Protein AF-A0AAW7YVB9-F1 (afdb_monomer_lite)

Organism: NCBI:txid3062664

Structure (mmCIF, N/CA/C/O backbone):
data_AF-A0AAW7YVB9-F1
#
_entry.id   AF-A0AAW7YVB9-F1
#
loo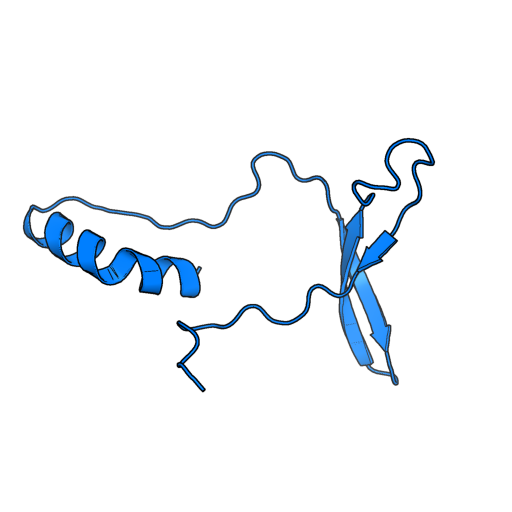p_
_atom_site.group_PDB
_atom_site.id
_atom_site.type_symbol
_atom_site.label_atom_id
_atom_site.label_alt_id
_atom_site.label_comp_id
_atom_site.label_asym_id
_atom_site.label_entity_id
_atom_site.label_seq_id
_atom_site.pdbx_PDB_ins_code
_atom_site.Cartn_x
_atom_site.Cartn_y
_atom_site.Cartn_z
_atom_site.occupancy
_atom_site.B_iso_or_equiv
_atom_site.auth_seq_id
_atom_site.auth_comp_id
_atom_site.auth_asym_id
_atom_site.auth_atom_id
_atom_site.pdbx_PDB_model_num
ATOM 1 N N . VAL A 1 1 ? 5.691 -4.352 -6.871 1.00 74.06 1 VAL A N 1
ATOM 2 C CA . VAL A 1 1 ? 5.325 -2.929 -7.094 1.00 74.06 1 VAL A CA 1
ATOM 3 C C . VAL A 1 1 ? 5.035 -2.716 -8.563 1.00 74.06 1 VAL A C 1
ATOM 5 O O . VAL A 1 1 ? 5.887 -2.242 -9.300 1.00 74.06 1 VAL A O 1
ATOM 8 N N . ASN A 1 2 ? 3.851 -3.136 -9.003 1.00 87.38 2 ASN A N 1
ATOM 9 C CA . ASN A 1 2 ? 3.569 -3.220 -10.437 1.00 87.38 2 ASN A CA 1
ATOM 10 C C . ASN A 1 2 ? 3.066 -1.885 -10.988 1.00 87.38 2 ASN A C 1
ATOM 12 O O . ASN A 1 2 ? 3.643 -1.383 -11.943 1.00 87.38 2 ASN A O 1
ATOM 16 N N . LEU A 1 3 ? 2.113 -1.245 -10.300 1.00 93.81 3 LEU A N 1
ATOM 17 C CA . LEU A 1 3 ? 1.551 0.039 -10.725 1.00 93.81 3 LEU A CA 1
ATOM 18 C C . LEU A 1 3 ? 2.619 1.127 -10.933 1.00 93.81 3 LEU A C 1
ATOM 20 O O . LEU A 1 3 ? 2.708 1.701 -12.012 1.00 93.81 3 LEU A O 1
ATOM 24 N N . LEU A 1 4 ? 3.474 1.377 -9.932 1.00 93.81 4 LEU A N 1
ATOM 25 C CA . LEU A 1 4 ? 4.564 2.354 -10.063 1.00 93.81 4 LEU A CA 1
ATOM 26 C C . LEU A 1 4 ? 5.529 1.984 -11.200 1.00 93.81 4 LEU A C 1
ATOM 28 O O . LEU A 1 4 ? 6.013 2.864 -11.903 1.00 93.81 4 LEU A O 1
ATOM 32 N N . GLY A 1 5 ? 5.783 0.685 -11.392 1.00 93.00 5 GLY A N 1
ATOM 33 C CA . GLY A 1 5 ? 6.605 0.180 -12.488 1.00 93.00 5 GLY A CA 1
ATOM 34 C C . GLY A 1 5 ? 6.056 0.531 -13.866 1.00 93.00 5 GLY A C 1
ATOM 35 O O . GLY A 1 5 ? 6.837 0.894 -14.743 1.00 93.00 5 GLY A O 1
ATOM 36 N N . GLU A 1 6 ? 4.738 0.479 -14.043 1.00 93.38 6 GLU A N 1
ATOM 37 C CA . GLU A 1 6 ? 4.082 0.904 -15.280 1.00 93.38 6 GLU A CA 1
ATOM 38 C C . GLU A 1 6 ? 4.092 2.427 -15.452 1.00 93.38 6 GLU A C 1
ATOM 40 O O . GLU A 1 6 ? 4.400 2.900 -16.544 1.00 93.38 6 GLU A O 1
ATOM 45 N N . VAL A 1 7 ? 3.857 3.195 -14.379 1.00 93.75 7 VAL A N 1
ATOM 46 C CA . VAL A 1 7 ? 3.894 4.673 -14.408 1.00 93.75 7 VAL A CA 1
ATOM 47 C C . VAL A 1 7 ? 5.242 5.193 -14.917 1.00 93.75 7 VAL A C 1
ATOM 49 O O . VAL A 1 7 ? 5.284 6.103 -15.739 1.00 93.75 7 VAL A O 1
ATOM 52 N N . VAL A 1 8 ? 6.354 4.616 -14.454 1.00 93.56 8 VAL A N 1
ATOM 53 C CA . VAL A 1 8 ? 7.710 5.085 -14.808 1.00 93.56 8 VAL A CA 1
ATOM 54 C C . VAL A 1 8 ? 8.331 4.325 -15.981 1.00 93.56 8 VAL A C 1
ATOM 56 O O . VAL A 1 8 ? 9.513 4.510 -16.285 1.00 93.56 8 VAL A O 1
ATOM 59 N N . ALA A 1 9 ? 7.568 3.448 -16.640 1.00 92.50 9 ALA A N 1
ATOM 60 C CA . ALA A 1 9 ? 8.104 2.511 -17.622 1.00 92.50 9 ALA A CA 1
ATOM 61 C C . ALA A 1 9 ? 8.821 3.211 -18.784 1.00 92.50 9 ALA A C 1
ATOM 63 O O .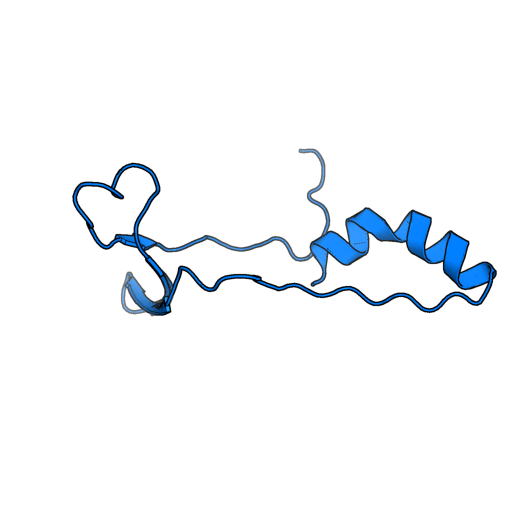 ALA A 1 9 ? 9.827 2.702 -19.275 1.00 92.50 9 ALA A O 1
ATOM 64 N N . GLU A 1 10 ? 8.328 4.369 -19.226 1.00 91.38 10 GLU A N 1
ATOM 65 C CA . GLU A 1 10 ? 8.935 5.137 -20.315 1.00 91.38 10 GLU A CA 1
ATOM 66 C C . GLU A 1 10 ? 10.310 5.696 -19.951 1.00 91.38 10 GLU A C 1
ATOM 68 O O . GLU A 1 10 ? 11.291 5.377 -20.625 1.00 91.38 10 GLU A O 1
ATOM 73 N N . GLY A 1 11 ? 10.407 6.434 -18.844 1.00 92.06 11 GLY A N 1
ATOM 74 C CA . GLY A 1 11 ? 11.684 6.964 -18.364 1.00 92.06 11 GLY A CA 1
ATOM 75 C C . GLY A 1 11 ? 12.687 5.851 -18.062 1.00 92.06 11 GLY A C 1
ATOM 76 O O . GLY A 1 11 ? 13.852 5.939 -18.445 1.00 92.06 11 GLY A O 1
ATOM 77 N N . LYS A 1 12 ? 12.219 4.741 -17.473 1.00 92.12 12 LYS A N 1
ATOM 78 C CA . LYS A 1 12 ? 13.052 3.561 -17.214 1.00 92.12 12 LYS A CA 1
ATOM 79 C C . LYS A 1 12 ? 13.621 2.948 -18.496 1.00 92.12 12 LYS A C 1
ATOM 81 O O . LYS A 1 12 ? 14.770 2.513 -18.495 1.00 92.12 12 LYS A O 1
ATOM 86 N N . ARG A 1 13 ? 12.846 2.892 -19.588 1.00 90.94 13 ARG A N 1
ATOM 87 C CA . ARG A 1 13 ? 13.358 2.405 -20.882 1.00 90.94 13 ARG A CA 1
ATOM 88 C C . ARG A 1 13 ? 14.489 3.292 -21.384 1.00 90.94 13 ARG A C 1
ATOM 90 O O . ARG A 1 13 ? 15.513 2.747 -21.772 1.00 90.94 13 ARG A O 1
ATOM 97 N N . HIS A 1 14 ? 14.323 4.612 -21.328 1.00 92.44 14 HIS A N 1
ATOM 98 C CA . HIS A 1 14 ? 15.321 5.572 -21.803 1.00 92.44 14 HIS A CA 1
ATOM 99 C C . HIS A 1 14 ? 16.676 5.397 -21.101 1.00 92.44 14 HIS A C 1
ATOM 101 O O . HIS A 1 14 ? 17.672 5.112 -21.756 1.00 92.44 14 HIS A O 1
ATOM 107 N N . VAL A 1 15 ? 16.700 5.430 -19.767 1.00 93.19 15 VAL A N 1
ATOM 108 C CA . VAL A 1 15 ? 17.953 5.313 -18.993 1.00 93.19 15 VAL A CA 1
ATOM 109 C C . VAL A 1 15 ? 18.577 3.915 -19.064 1.00 93.19 15 VAL A C 1
ATOM 111 O O . VAL A 1 15 ? 19.791 3.761 -18.951 1.00 93.19 15 VAL A O 1
ATOM 114 N N . LYS A 1 16 ? 17.770 2.873 -19.315 1.00 90.75 16 LYS A N 1
ATOM 115 C CA . LYS A 1 16 ? 18.287 1.518 -19.541 1.00 90.75 16 LYS A CA 1
ATOM 116 C C . LYS A 1 16 ? 19.100 1.426 -20.837 1.00 90.75 16 LYS A C 1
ATOM 118 O O . LYS A 1 16 ? 20.063 0.663 -20.871 1.00 90.75 16 LYS A O 1
ATOM 123 N N . PHE A 1 17 ? 18.752 2.190 -21.879 1.00 88.94 17 PHE A N 1
ATOM 124 C CA . PHE A 1 17 ? 19.575 2.278 -23.096 1.00 88.94 17 PHE A CA 1
ATOM 125 C C . PHE A 1 17 ? 20.943 2.914 -22.827 1.00 88.94 17 PHE A C 1
ATOM 127 O O . PHE A 1 17 ? 21.912 2.560 -23.489 1.00 88.94 17 PHE A O 1
ATOM 134 N N . GLU A 1 18 ? 21.038 3.778 -21.818 1.00 91.94 18 GLU A N 1
ATOM 135 C CA . GLU A 1 18 ? 22.294 4.384 -21.361 1.00 91.94 18 GLU A CA 1
ATOM 136 C C . GLU A 1 18 ? 23.085 3.477 -20.397 1.00 91.94 18 GLU A C 1
ATOM 138 O O . GLU A 1 18 ? 24.120 3.874 -19.868 1.00 91.94 18 GLU A O 1
ATOM 143 N N . GLY A 1 19 ? 22.616 2.246 -20.153 1.00 93.62 19 GLY A N 1
ATOM 144 C CA . GLY A 1 19 ? 23.274 1.285 -19.263 1.00 93.62 19 GLY A CA 1
ATOM 145 C C . GLY A 1 19 ? 23.039 1.539 -17.770 1.00 93.62 19 GLY A C 1
ATOM 146 O O . GLY A 1 19 ? 23.689 0.909 -16.936 1.00 93.62 19 GLY A O 1
ATOM 147 N N . ILE A 1 20 ? 22.107 2.425 -17.408 1.00 95.19 20 ILE A N 1
ATOM 148 C CA . ILE A 1 20 ? 21.799 2.752 -16.013 1.00 95.19 20 ILE A CA 1
ATOM 149 C C . ILE A 1 20 ? 20.852 1.694 -15.433 1.00 95.19 20 ILE A C 1
ATOM 151 O O . ILE A 1 20 ? 19.757 1.457 -15.952 1.00 95.19 20 ILE A O 1
ATOM 155 N N . ASN A 1 21 ? 21.256 1.064 -14.325 1.00 92.44 21 ASN A N 1
ATOM 156 C CA . ASN A 1 21 ? 20.387 0.146 -13.593 1.00 92.44 21 ASN A CA 1
ATOM 157 C C . ASN A 1 21 ? 19.414 0.918 -12.690 1.00 92.44 21 ASN A C 1
ATOM 159 O O . ASN A 1 21 ? 19.793 1.871 -12.015 1.00 92.44 21 ASN A O 1
ATOM 163 N N . THR A 1 22 ? 18.161 0.471 -12.645 1.00 92.12 22 THR A N 1
ATOM 164 C CA . THR A 1 22 ? 17.100 1.112 -11.860 1.00 92.12 22 THR A CA 1
ATOM 165 C C . THR A 1 22 ? 16.299 0.065 -11.107 1.00 92.12 22 THR A C 1
ATOM 167 O O . THR A 1 22 ? 15.834 -0.912 -11.710 1.00 92.12 22 THR A O 1
ATOM 170 N N . GLU A 1 23 ? 16.036 0.329 -9.835 1.00 92.56 23 GLU A N 1
ATOM 171 C CA . GLU A 1 23 ? 15.183 -0.499 -8.991 1.00 92.56 23 GLU A CA 1
ATOM 172 C C . GLU A 1 23 ? 13.936 0.266 -8.557 1.00 92.56 23 GLU A C 1
ATOM 174 O O . GLU A 1 23 ? 13.919 1.493 -8.488 1.00 92.56 23 GLU A O 1
ATOM 179 N N . ILE A 1 24 ? 12.862 -0.480 -8.305 1.00 92.75 24 ILE A N 1
ATOM 180 C CA . ILE A 1 24 ? 11.574 0.066 -7.882 1.00 92.75 24 ILE A CA 1
ATOM 181 C C . ILE A 1 24 ? 11.168 -0.688 -6.628 1.00 92.75 24 ILE A C 1
ATOM 183 O O . ILE A 1 24 ? 11.070 -1.915 -6.647 1.00 92.75 24 ILE A O 1
ATOM 187 N N . MET A 1 25 ? 10.901 0.048 -5.553 1.00 95.50 25 MET A N 1
ATOM 188 C CA . MET A 1 25 ? 10.570 -0.516 -4.249 1.00 95.50 25 MET A CA 1
ATOM 189 C C . MET A 1 25 ? 9.334 0.172 -3.667 1.00 95.50 25 MET A C 1
ATOM 191 O O . MET A 1 25 ? 9.200 1.389 -3.754 1.00 95.50 25 MET A O 1
ATOM 195 N N . ALA A 1 26 ? 8.434 -0.610 -3.063 1.00 93.69 26 ALA A N 1
ATOM 196 C CA . ALA A 1 26 ? 7.440 -0.067 -2.138 1.00 93.69 26 ALA A CA 1
ATOM 197 C C . ALA A 1 26 ? 8.028 -0.131 -0.742 1.00 93.69 26 ALA A C 1
ATOM 199 O O . ALA A 1 26 ? 8.459 -1.194 -0.298 1.00 93.69 26 ALA A O 1
ATOM 200 N N . LEU A 1 27 ? 8.005 0.999 -0.054 1.00 95.69 27 LEU A N 1
ATOM 201 C CA . LEU A 1 27 ? 8.493 1.108 1.306 1.00 95.69 27 LEU A CA 1
ATOM 202 C C . LEU A 1 27 ? 7.637 2.103 2.084 1.00 95.69 27 LEU A C 1
ATOM 204 O O . LEU A 1 27 ? 7.054 3.024 1.515 1.00 95.69 27 LEU A O 1
ATOM 208 N N . ALA A 1 28 ? 7.593 1.907 3.395 1.00 95.94 28 ALA A N 1
ATOM 209 C CA . ALA A 1 28 ? 7.115 2.898 4.339 1.00 95.94 28 ALA A CA 1
ATOM 210 C C . ALA A 1 28 ? 8.298 3.273 5.230 1.00 95.94 28 ALA A C 1
ATOM 212 O O . ALA A 1 28 ? 8.783 2.428 5.981 1.00 95.94 28 ALA A O 1
ATOM 213 N N . SER A 1 29 ? 8.767 4.519 5.145 1.00 97.75 29 SER A N 1
ATOM 214 C CA . SER A 1 29 ? 9.899 4.989 5.957 1.00 97.75 29 SER A CA 1
ATOM 215 C C . SER A 1 29 ? 9.586 4.935 7.452 1.00 97.75 29 SER A C 1
ATOM 217 O O . SER A 1 29 ? 10.467 4.686 8.267 1.00 97.75 29 SER A O 1
ATOM 219 N N . ILE A 1 30 ? 8.311 5.128 7.804 1.00 96.81 30 ILE A N 1
ATOM 220 C CA . ILE A 1 30 ? 7.779 4.936 9.150 1.00 96.81 30 ILE A CA 1
ATOM 221 C C . ILE A 1 30 ? 6.547 4.043 9.037 1.00 96.81 30 ILE A C 1
ATOM 223 O O . ILE A 1 30 ? 5.575 4.371 8.354 1.00 96.81 30 ILE A O 1
ATOM 227 N N . LYS A 1 31 ? 6.577 2.902 9.725 1.00 96.62 31 LYS A N 1
ATOM 228 C CA . LYS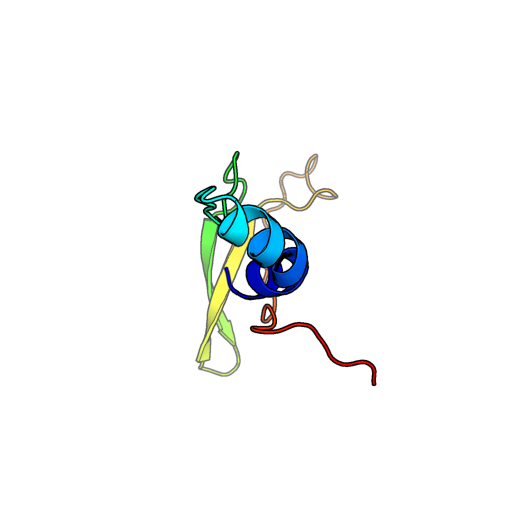 A 1 31 ? 5.444 1.981 9.786 1.00 96.62 31 LYS A CA 1
ATOM 229 C C . LYS A 1 31 ? 4.459 2.438 10.867 1.00 96.62 31 LYS A C 1
ATOM 231 O O . LYS A 1 31 ? 4.568 2.032 12.018 1.00 96.62 31 LYS A O 1
ATOM 236 N N . ALA A 1 32 ? 3.488 3.261 10.478 1.00 96.06 32 ALA A N 1
ATOM 237 C CA . ALA A 1 32 ? 2.428 3.753 11.367 1.00 96.06 32 ALA A CA 1
ATOM 238 C C . ALA A 1 32 ? 1.242 2.778 11.534 1.00 96.06 32 ALA A C 1
ATOM 240 O O . ALA A 1 32 ? 0.301 3.061 12.273 1.00 96.06 32 ALA A O 1
ATOM 241 N N . THR A 1 33 ? 1.260 1.638 10.838 1.00 97.00 33 THR A N 1
ATOM 242 C CA . THR A 1 33 ? 0.157 0.669 10.827 1.00 97.00 33 THR A CA 1
ATOM 243 C C . THR A 1 33 ? 0.622 -0.742 11.173 1.00 97.00 33 THR A C 1
ATOM 245 O O . THR A 1 33 ? 1.770 -1.133 10.948 1.00 97.00 33 THR A O 1
ATOM 248 N N . GLN A 1 34 ? -0.296 -1.540 11.708 1.00 96.94 34 GLN A N 1
ATOM 249 C CA . GLN A 1 34 ? -0.117 -2.965 11.966 1.00 96.94 34 GLN A CA 1
ATOM 250 C C . GLN A 1 34 ? -0.921 -3.780 10.955 1.00 96.94 34 GLN A C 1
ATOM 252 O O . GLN A 1 34 ? -2.029 -3.401 10.573 1.00 96.94 34 GLN A O 1
ATOM 257 N N . THR A 1 35 ? -0.372 -4.914 10.528 1.00 94.50 35 THR A N 1
ATOM 258 C CA . THR A 1 35 ? -1.097 -5.875 9.692 1.00 94.50 35 THR A CA 1
ATOM 259 C C . THR A 1 35 ? -2.134 -6.596 10.547 1.00 94.50 35 THR A C 1
ATOM 261 O O . THR A 1 35 ? -1.836 -7.007 11.667 1.00 94.50 35 THR A O 1
ATOM 264 N N . GLY A 1 36 ? -3.341 -6.770 10.019 1.00 91.25 36 GLY A N 1
ATOM 265 C CA . GLY A 1 36 ? -4.435 -7.450 10.697 1.00 91.25 36 GLY A CA 1
ATOM 266 C C . GLY A 1 36 ? -5.252 -8.323 9.754 1.00 91.25 36 GLY A C 1
ATOM 267 O O . GLY A 1 36 ? -5.026 -8.376 8.543 1.00 91.25 36 GLY A O 1
ATOM 268 N N . LYS A 1 37 ? -6.227 -9.011 10.341 1.00 92.06 37 LYS A N 1
ATOM 269 C CA . LYS A 1 37 ? -7.247 -9.783 9.636 1.00 92.06 37 LYS A CA 1
ATOM 270 C C . LYS A 1 37 ? -8.613 -9.411 10.203 1.00 92.06 37 LYS A C 1
ATOM 272 O O . LYS A 1 37 ? -8.723 -9.165 11.402 1.00 92.06 37 LYS A O 1
ATOM 277 N N . ALA A 1 38 ? -9.632 -9.380 9.358 1.00 91.94 38 ALA A N 1
ATOM 278 C CA . ALA A 1 38 ? -11.019 -9.168 9.757 1.00 91.94 38 ALA A CA 1
ATOM 279 C C . ALA A 1 38 ? -11.893 -10.305 9.219 1.00 91.94 38 ALA A C 1
ATOM 281 O O . ALA A 1 38 ? -11.564 -10.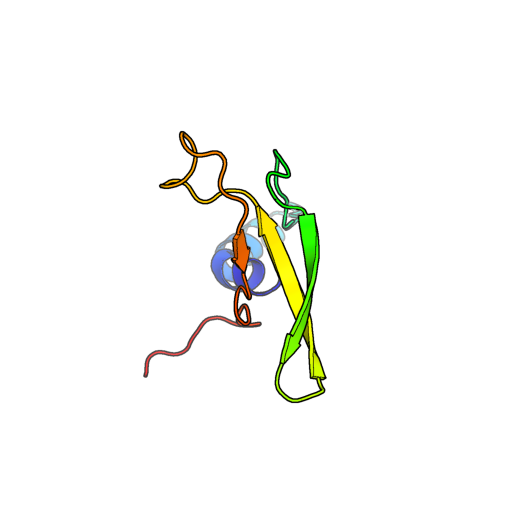905 8.198 1.00 91.94 38 ALA A O 1
ATOM 282 N N . GLN A 1 39 ? -12.992 -10.604 9.911 1.00 94.06 39 GLN A N 1
ATOM 283 C CA . GLN A 1 39 ? -13.992 -11.557 9.438 1.00 94.06 39 GLN A CA 1
ATOM 284 C C . GLN A 1 39 ? -15.132 -10.794 8.773 1.00 94.06 39 GLN A C 1
ATOM 286 O O . GLN A 1 39 ? -15.742 -9.929 9.398 1.00 94.06 39 GLN A O 1
ATOM 291 N N . LEU A 1 40 ? -15.429 -11.126 7.522 1.00 91.25 40 LEU A N 1
ATOM 292 C CA . LEU A 1 40 ? -16.537 -10.564 6.763 1.00 91.25 40 LEU A CA 1
ATOM 293 C C . LEU A 1 40 ? -17.252 -11.698 6.030 1.00 91.25 40 LEU A C 1
ATOM 295 O O . LEU A 1 40 ? -16.637 -12.413 5.244 1.00 91.25 40 LEU A O 1
ATOM 299 N N . ASN A 1 41 ? -18.548 -11.880 6.293 1.00 92.56 41 ASN A N 1
ATOM 300 C CA . ASN A 1 41 ? -19.375 -12.913 5.651 1.00 92.56 41 ASN A CA 1
ATOM 301 C C . ASN A 1 41 ? -18.763 -14.326 5.727 1.00 92.56 41 ASN A C 1
ATOM 303 O O . ASN A 1 41 ? -18.746 -15.053 4.738 1.00 92.56 41 ASN A O 1
ATOM 307 N N . GLY A 1 42 ? -18.188 -14.694 6.877 1.00 95.00 42 GLY A N 1
ATOM 308 C CA . GLY A 1 42 ? -17.514 -15.987 7.071 1.00 95.00 42 GLY A CA 1
ATOM 309 C C . GLY A 1 42 ? -16.127 -16.106 6.424 1.00 95.00 42 GLY A C 1
ATOM 310 O O . GLY A 1 42 ? -15.479 -17.135 6.586 1.00 95.00 42 GLY A O 1
ATOM 311 N N . HIS A 1 43 ? -15.647 -15.066 5.741 1.00 93.69 43 HIS A N 1
ATOM 312 C CA . HIS A 1 43 ? -14.339 -15.037 5.096 1.00 93.69 43 HIS A CA 1
ATOM 313 C C . HIS A 1 43 ? -13.365 -14.162 5.878 1.00 93.69 43 HIS A C 1
ATOM 315 O O . HIS A 1 43 ? -13.711 -13.079 6.353 1.00 93.69 43 HIS A O 1
ATOM 321 N N . THR A 1 44 ? -12.119 -14.615 5.957 1.00 93.56 44 THR A N 1
ATOM 322 C CA . THR A 1 44 ? -11.034 -13.823 6.529 1.00 93.56 44 THR A CA 1
ATOM 323 C C . THR A 1 44 ? -10.427 -12.924 5.462 1.00 93.56 44 THR A C 1
ATOM 325 O O . THR A 1 44 ? -9.858 -13.415 4.489 1.00 93.56 44 THR A O 1
ATOM 328 N N . ILE A 1 45 ? -10.506 -11.612 5.667 1.00 94.06 45 ILE A N 1
ATOM 329 C CA . ILE A 1 45 ? -9.918 -10.596 4.788 1.00 94.06 45 ILE A CA 1
ATOM 330 C C . ILE A 1 45 ? -8.714 -9.929 5.456 1.00 94.06 45 ILE A C 1
ATOM 332 O O . ILE A 1 45 ? -8.646 -9.818 6.683 1.00 94.06 45 ILE A O 1
ATOM 336 N N . ASN A 1 46 ? -7.758 -9.472 4.649 1.00 93.75 46 ASN A N 1
ATOM 337 C CA . ASN A 1 46 ? -6.624 -8.693 5.143 1.00 93.75 46 ASN A CA 1
ATOM 338 C C . ASN A 1 46 ? -7.084 -7.289 5.535 1.00 93.75 46 ASN A C 1
ATOM 340 O O . ASN A 1 46 ? -7.868 -6.667 4.826 1.00 93.75 46 ASN A O 1
ATOM 344 N N . ALA A 1 47 ? -6.558 -6.775 6.639 1.00 95.69 47 ALA A N 1
ATOM 345 C CA . ALA A 1 47 ? -6.835 -5.427 7.109 1.00 95.69 47 ALA A CA 1
ATOM 346 C C . ALA A 1 47 ? -5.547 -4.759 7.596 1.00 95.69 47 ALA A C 1
ATOM 348 O O . ALA A 1 47 ? -4.531 -5.415 7.843 1.00 95.69 47 ALA A O 1
ATOM 349 N N . ILE A 1 48 ? -5.602 -3.446 7.763 1.00 96.62 48 ILE A N 1
ATOM 350 C CA . ILE A 1 48 ? -4.565 -2.664 8.433 1.00 96.62 48 ILE A CA 1
ATOM 351 C C . ILE A 1 48 ? -5.172 -1.970 9.645 1.00 96.62 48 ILE A C 1
ATOM 353 O O . ILE A 1 48 ? -6.339 -1.589 9.628 1.00 96.62 48 ILE A O 1
ATOM 357 N N . LYS A 1 49 ? -4.393 -1.820 10.711 1.00 96.81 49 LYS A N 1
ATOM 358 C CA . LYS A 1 49 ? -4.825 -1.166 11.946 1.00 96.81 49 LYS A CA 1
ATOM 359 C C . LYS A 1 49 ? -3.906 0.001 12.270 1.00 96.81 49 LYS A C 1
ATOM 361 O O . LYS A 1 49 ? -2.688 -0.158 12.217 1.00 96.81 49 LYS A O 1
ATOM 366 N N . GLY A 1 50 ? -4.469 1.148 12.617 1.00 96.94 50 GLY A N 1
ATOM 367 C CA . GLY A 1 50 ? -3.719 2.359 12.952 1.00 96.94 50 GLY A CA 1
ATOM 368 C C . GLY A 1 50 ? -4.638 3.467 13.452 1.00 96.94 50 GLY A C 1
ATOM 369 O O . GLY A 1 50 ? -5.832 3.245 13.630 1.00 96.94 50 GLY A O 1
ATOM 370 N N . ILE A 1 51 ? -4.075 4.646 13.694 1.00 97.94 51 ILE A N 1
ATOM 371 C CA . ILE A 1 51 ? -4.827 5.844 14.086 1.00 97.94 51 ILE A CA 1
ATOM 372 C C . ILE A 1 51 ? -5.019 6.694 12.829 1.00 97.94 51 ILE A C 1
ATOM 374 O O . ILE A 1 51 ? -4.065 6.915 12.079 1.00 97.94 51 ILE A O 1
ATOM 378 N N . LEU A 1 52 ? -6.253 7.120 12.563 1.00 96.31 52 LEU A N 1
ATOM 379 C CA . LEU A 1 52 ? -6.541 8.020 11.448 1.00 96.31 52 LEU A CA 1
ATOM 380 C C . LEU A 1 52 ? -6.121 9.448 11.798 1.00 96.31 52 LEU A C 1
ATOM 382 O O . LEU A 1 52 ? -6.060 9.822 12.963 1.00 96.31 52 LEU A O 1
ATOM 386 N N . GLN A 1 53 ? -5.883 10.274 10.779 1.00 95.94 53 GLN A N 1
ATOM 387 C CA . GLN A 1 53 ? -5.441 11.655 10.981 1.00 95.94 53 GLN A CA 1
ATOM 388 C C . GLN A 1 53 ? -6.405 12.479 11.852 1.00 95.94 53 GLN A C 1
ATOM 390 O O . GLN A 1 53 ? -5.957 13.280 12.664 1.00 95.94 53 GLN A O 1
ATOM 395 N N . ASN A 1 54 ? -7.714 12.258 11.717 1.00 96.81 54 ASN A N 1
ATOM 396 C CA . ASN A 1 54 ? -8.724 12.975 12.502 1.00 96.81 54 ASN A CA 1
ATOM 397 C C . ASN A 1 54 ? -8.829 12.478 13.955 1.00 96.81 54 ASN A C 1
ATOM 399 O O . ASN A 1 54 ? -9.454 13.137 14.776 1.00 96.81 54 ASN A O 1
ATOM 403 N N . ASP A 1 55 ? -8.200 11.343 14.269 1.00 97.50 55 ASP A N 1
ATOM 404 C CA . ASP A 1 55 ? -8.287 10.652 15.558 1.00 97.50 55 ASP A CA 1
ATOM 405 C C . ASP A 1 55 ? -6.973 10.731 16.352 1.00 97.50 55 ASP A C 1
ATOM 407 O O . ASP A 1 55 ? -6.772 10.002 17.324 1.00 97.50 55 ASP A O 1
ATOM 411 N N . VAL A 1 56 ? -6.044 11.601 15.940 1.00 94.94 56 VAL A N 1
ATOM 412 C CA . VAL A 1 56 ? -4.740 11.740 16.603 1.00 94.94 56 VAL A CA 1
ATOM 413 C C . VAL A 1 56 ? -4.904 12.216 18.049 1.00 94.94 56 VAL A C 1
ATOM 415 O O . VAL A 1 56 ? -4.234 11.685 18.927 1.00 94.94 56 VAL A O 1
ATOM 418 N N . ASP A 1 57 ? -5.827 13.134 18.338 1.00 97.81 57 ASP A N 1
ATOM 419 C CA . ASP A 1 57 ? -6.028 13.624 19.711 1.00 97.81 57 ASP A CA 1
ATOM 420 C C . ASP A 1 57 ? -6.726 12.589 20.605 1.00 97.81 57 ASP A C 1
ATOM 422 O O . ASP A 1 57 ? -6.352 12.396 21.762 1.00 97.81 57 ASP A O 1
ATOM 426 N N . SER A 1 58 ? -7.724 11.883 20.063 1.00 97.56 58 SER A N 1
ATOM 427 C CA . SER A 1 58 ? -8.478 10.849 20.784 1.00 97.56 58 SER A CA 1
ATOM 428 C C . SER A 1 58 ? -7.713 9.529 20.909 1.00 97.56 58 SER A C 1
ATOM 430 O O . SER A 1 58 ? -8.108 8.664 21.692 1.00 97.56 58 SER A O 1
ATOM 432 N N . GLN A 1 59 ? -6.637 9.361 20.129 1.00 96.44 59 GLN A N 1
ATOM 433 C CA . GLN A 1 59 ? -5.879 8.117 19.982 1.00 96.44 59 GLN A CA 1
ATOM 434 C C . GLN A 1 59 ? -6.774 6.924 19.603 1.00 96.44 59 GLN A C 1
ATOM 436 O O . GLN A 1 59 ? -6.481 5.769 19.934 1.00 96.44 59 GLN A O 1
ATOM 441 N N . GLN A 1 60 ? -7.887 7.186 18.910 1.00 97.69 60 GLN A N 1
ATOM 442 C CA . GLN A 1 60 ? -8.826 6.142 18.533 1.00 97.69 60 GLN A CA 1
ATOM 443 C C . GLN A 1 60 ? -8.206 5.222 17.478 1.00 97.69 60 GLN A C 1
ATOM 445 O O . GLN A 1 60 ? -7.719 5.641 16.428 1.00 97.69 60 GLN A O 1
ATOM 450 N N . LEU A 1 61 ? -8.239 3.923 17.772 1.00 96.38 61 LEU A N 1
ATOM 451 C CA . LEU A 1 61 ? -7.633 2.908 16.930 1.00 96.38 61 LEU A CA 1
ATOM 452 C C . LEU A 1 61 ? -8.651 2.356 15.929 1.00 96.38 61 LEU A C 1
ATOM 454 O O . LEU A 1 61 ? -9.672 1.786 16.316 1.00 96.38 61 LEU A O 1
ATOM 458 N N . THR A 1 62 ? -8.318 2.445 14.647 1.00 95.31 62 THR A N 1
ATOM 459 C CA . THR A 1 62 ? -9.180 2.045 13.535 1.00 95.31 62 THR A CA 1
ATOM 460 C C . THR A 1 62 ? -8.590 0.852 12.795 1.00 95.31 62 THR A C 1
ATOM 462 O O . THR A 1 62 ? -7.409 0.831 12.444 1.00 95.31 62 THR A O 1
ATOM 465 N N . THR A 1 63 ? -9.428 -0.154 12.539 1.00 95.31 63 THR A N 1
ATOM 466 C CA . THR A 1 63 ? -9.124 -1.261 11.624 1.00 95.31 63 THR A CA 1
ATOM 467 C C . THR A 1 63 ? -9.797 -0.976 10.286 1.00 95.31 63 THR A C 1
ATOM 469 O O . THR A 1 63 ? -11.013 -0.817 10.233 1.00 95.31 63 THR A O 1
ATOM 472 N N . LEU A 1 64 ? -9.014 -0.927 9.211 1.00 94.88 64 LEU A N 1
ATOM 473 C CA . LEU A 1 64 ? -9.452 -0.546 7.874 1.00 94.88 64 LEU A CA 1
ATOM 474 C C . LEU A 1 64 ? -9.178 -1.673 6.871 1.00 94.88 64 LEU A C 1
ATOM 476 O O . LEU A 1 64 ? -8.081 -2.237 6.836 1.00 94.88 64 LEU A O 1
ATOM 480 N N . PHE A 1 65 ? -10.163 -1.963 6.020 1.00 94.56 65 PHE A N 1
ATOM 481 C CA . PHE A 1 65 ? -9.946 -2.699 4.777 1.00 94.56 65 PHE A CA 1
ATOM 482 C C . PHE A 1 65 ? -9.513 -1.700 3.691 1.00 94.56 65 PHE A C 1
ATOM 484 O O . PHE A 1 65 ? -10.308 -0.829 3.340 1.00 94.56 65 PHE A O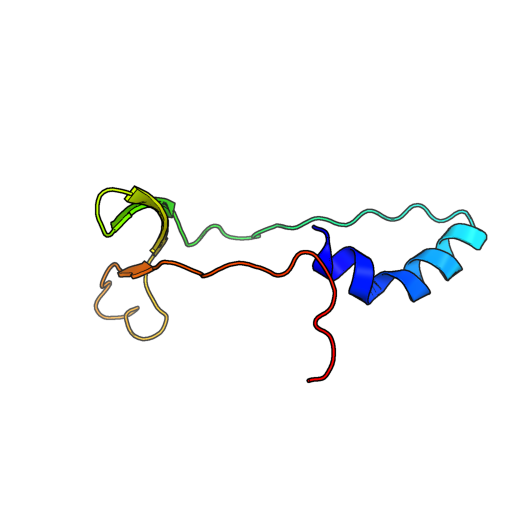 1
ATOM 491 N N . PRO A 1 66 ? -8.274 -1.775 3.171 1.00 91.69 66 PRO A N 1
ATOM 492 C CA . PRO A 1 66 ? -7.741 -0.749 2.271 1.00 91.69 66 PRO A CA 1
ATOM 493 C C . PRO A 1 66 ? -8.258 -0.850 0.826 1.00 91.69 66 PRO A C 1
ATOM 495 O O . PRO A 1 66 ? -7.962 0.029 0.023 1.00 91.69 66 PRO A O 1
ATOM 498 N N . GLY A 1 67 ? -9.002 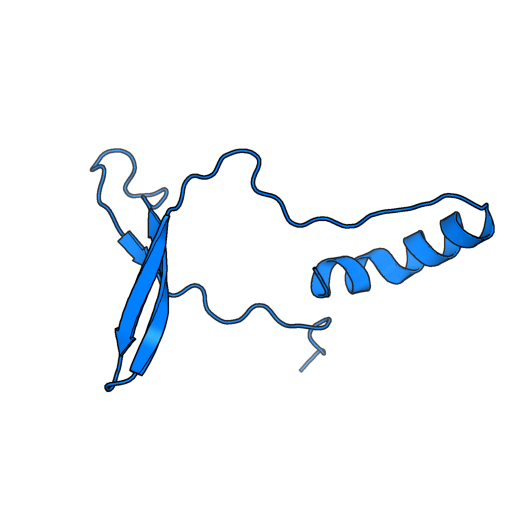-1.906 0.482 1.00 91.25 67 GLY A N 1
ATOM 499 C CA . GLY A 1 67 ? -9.337 -2.224 -0.905 1.00 91.25 67 GLY A CA 1
ATOM 500 C C . GLY A 1 67 ? -8.184 -2.897 -1.653 1.00 91.25 67 GLY A C 1
ATOM 501 O O . GLY A 1 67 ? -7.134 -3.209 -1.084 1.00 91.25 67 GLY A O 1
ATOM 502 N N . GLU A 1 68 ? -8.398 -3.148 -2.942 1.00 88.75 68 GLU A N 1
ATOM 503 C CA . GLU A 1 68 ? -7.382 -3.708 -3.831 1.00 88.75 68 GLU A CA 1
ATOM 504 C C . GLU A 1 68 ? -6.598 -2.593 -4.524 1.00 88.75 68 GLU A C 1
ATOM 506 O O . GLU A 1 68 ? -7.165 -1.616 -5.012 1.00 88.75 68 GLU A O 1
ATOM 511 N N . VAL A 1 69 ? -5.277 -2.754 -4.595 1.00 90.56 69 VAL A N 1
ATOM 512 C CA . VAL A 1 69 ? -4.427 -1.887 -5.414 1.00 90.56 69 VAL A CA 1
ATOM 513 C C . VAL A 1 69 ? -4.368 -2.490 -6.818 1.00 90.56 69 VAL A C 1
ATOM 515 O O . VAL A 1 69 ? -4.006 -3.663 -6.941 1.00 90.56 69 VAL A O 1
ATOM 518 N N . PRO A 1 70 ? -4.685 -1.729 -7.880 1.00 91.44 70 PRO A N 1
ATOM 519 C CA . PRO A 1 70 ? -4.689 -2.267 -9.231 1.00 91.44 70 PRO A CA 1
ATOM 520 C C . PRO A 1 70 ? -3.285 -2.727 -9.642 1.00 91.44 70 PRO A C 1
ATOM 522 O O . PRO A 1 70 ? -2.276 -2.079 -9.351 1.00 91.44 70 PRO A O 1
ATOM 525 N N . ALA A 1 71 ? -3.227 -3.871 -10.326 1.00 84.88 71 ALA A N 1
ATOM 526 C CA . ALA A 1 71 ? -1.970 -4.452 -10.791 1.00 84.88 71 ALA A CA 1
ATOM 527 C C . ALA A 1 71 ? -1.364 -3.694 -11.984 1.00 84.88 71 ALA A C 1
ATOM 529 O O . ALA A 1 71 ? -0.152 -3.765 -12.174 1.00 84.88 71 ALA A O 1
ATOM 530 N N . SER A 1 72 ? -2.196 -2.970 -12.738 1.00 89.50 72 SER A N 1
ATOM 531 C CA . SER A 1 72 ? -1.825 -2.182 -13.913 1.00 89.50 72 SER A CA 1
ATOM 532 C C . SER A 1 72 ? -2.442 -0.784 -13.861 1.00 89.50 72 SER A C 1
ATOM 534 O O . SER A 1 72 ? -3.344 -0.521 -13.061 1.00 89.50 72 SER A O 1
ATOM 536 N N . LEU A 1 73 ? -1.997 0.103 -14.746 1.00 91.44 73 LEU A N 1
ATOM 537 C CA . LEU A 1 73 ? -2.591 1.416 -14.959 1.00 91.44 73 LEU A CA 1
ATOM 538 C C . LEU A 1 73 ? -4.099 1.275 -15.237 1.00 91.44 73 LEU A C 1
ATOM 540 O O . LEU A 1 73 ? -4.493 0.507 -16.126 1.00 91.44 73 LEU A O 1
ATOM 544 N N . PRO A 1 74 ? -4.956 1.989 -14.485 1.00 92.06 74 PRO A N 1
ATOM 545 C CA . PRO A 1 74 ? -6.382 2.037 -14.765 1.00 92.06 74 PRO A CA 1
ATOM 546 C C . PRO A 1 74 ? -6.636 2.557 -16.183 1.00 92.06 74 PRO A C 1
ATOM 548 O O . PRO A 1 74 ? -6.015 3.524 -16.621 1.00 92.06 74 PRO A O 1
ATOM 551 N N . LYS A 1 75 ? -7.558 1.919 -16.905 1.00 88.50 75 LYS A N 1
ATOM 552 C CA . LYS A 1 75 ? -8.010 2.401 -18.214 1.00 88.50 75 LYS A CA 1
ATOM 553 C C . LYS A 1 75 ? -9.040 3.509 -18.008 1.00 88.50 75 LYS A C 1
ATOM 555 O O . LYS A 1 75 ? -9.825 3.438 -17.064 1.00 88.50 75 LYS A O 1
ATOM 560 N N . HIS A 1 76 ? -9.055 4.502 -18.892 1.00 77.06 76 HIS A N 1
ATOM 561 C CA . HIS A 1 76 ? -10.156 5.461 -18.943 1.00 77.06 76 HIS A CA 1
ATOM 562 C C . HIS A 1 76 ? -11.460 4.703 -19.244 1.00 77.06 76 HIS A C 1
ATOM 564 O O . HIS A 1 76 ? -11.494 3.898 -20.177 1.00 77.06 76 HIS A O 1
ATOM 570 N N . THR A 1 77 ? -12.473 4.910 -18.402 1.00 47.91 77 THR A N 1
ATOM 571 C CA . THR A 1 77 ? -13.856 4.445 -18.595 1.00 47.91 77 THR A CA 1
ATOM 572 C C . THR A 1 77 ? -14.566 5.246 -19.666 1.00 47.91 77 THR A C 1
ATOM 574 O O . THR A 1 77 ? -14.357 6.482 -19.666 1.00 47.91 77 THR A O 1
#

InterPro domains:
  IPR007413 Ras-like GTPase YcjX [PF04317] (2-76)
  IPR007413 Ras-like GTPase YcjX [PTHR38605] (2-76)

Secondary structure (DSSP, 8-state):
-HHHHHHTHHHHHHHHHTT---------SS---EEEEEEETTEEEEEEEEE-GGGTTTT-EEEE---PPPSSPPPP-

Foldseek 3Di:
DQAVCQVCVVVVVVVVVVVDDDDDDDDDPDCQWDWDWDADPNDIDTWIKHADPVCPVVRDIDIDDPDDDDNYDDDDD

Sequence (77 aa):
VNLLGEVVAEGKRHVKFEGINTEIMALASIKATQTGKAQLNGHTINAIKGILQNDVDSQQLTTLFPGEVPASLPKHT

pLDDT: mean 92.65, std 6.46, range [47.91, 97.94]

Radius of gyration: 18.04 Å; chains: 1; bounding box: 43×30×44 Å